Protein AF-A0A655AKH2-F1 (afdb_monomer)

Secondary structure (DSSP, 8-state):
-HHHHTT----TT-------GGGS-HHHHHHH-HHHHHHHHHHHHHHHTTSSTTT--TT-HHHHHHHHHHHHHHHHHHHHHHHTTTTSSTTTTIIIIIIHHHHHHHHHTT--HHHHHHHHHHHHHHHHHHHT--

Solvent-accessible surface area (backbone atoms only — not comparable to full-atom values): 7774 Å² total; per-residue (Å²): 112,69,52,73,78,64,67,62,63,65,65,88,86,62,80,72,79,89,78,68,67,69,80,41,46,63,73,54,33,54,74,77,33,61,77,60,26,57,45,36,52,51,44,48,51,37,45,77,69,58,34,27,70,80,70,50,64,98,82,40,42,56,52,43,38,48,53,22,48,52,55,49,50,51,53,52,52,48,52,55,41,51,77,68,48,76,58,64,60,92,67,67,42,46,61,79,43,55,49,47,52,50,42,54,50,44,37,74,33,48,28,52,69,66,60,45,50,50,54,52,54,52,50,54,51,52,51,54,56,56,68,72,75,112

Structure (mmCIF, N/CA/C/O backbone):
data_AF-A0A655AKH2-F1
#
_entry.id   AF-A0A655AKH2-F1
#
loop_
_atom_site.group_PDB
_atom_site.id
_atom_site.type_symbol
_atom_site.label_atom_id
_atom_site.label_alt_id
_atom_site.label_comp_id
_atom_site.label_asym_id
_atom_site.label_entity_id
_atom_site.label_seq_id
_atom_site.pdbx_PDB_ins_code
_atom_site.Cartn_x
_atom_site.Cartn_y
_atom_site.Cartn_z
_atom_site.occupancy
_atom_site.B_iso_or_equiv
_atom_site.auth_seq_id
_atom_site.auth_comp_id
_atom_site.auth_asym_id
_atom_site.auth_atom_id
_atom_site.pdbx_PDB_model_num
ATOM 1 N N . MET A 1 1 ? 2.832 12.181 -21.650 1.00 48.94 1 MET A N 1
ATOM 2 C CA . MET A 1 1 ? 4.128 11.706 -21.114 1.00 48.94 1 MET A CA 1
ATOM 3 C C . MET A 1 1 ? 3.968 10.480 -20.208 1.00 48.94 1 MET A C 1
ATOM 5 O O . MET A 1 1 ? 4.531 9.449 -20.543 1.00 48.94 1 MET A O 1
ATOM 9 N N . TYR A 1 2 ? 3.130 10.526 -19.159 1.00 52.31 2 TYR A N 1
ATOM 10 C CA . TYR A 1 2 ? 2.925 9.415 -18.201 1.00 52.31 2 TYR A CA 1
ATOM 11 C C . TYR A 1 2 ? 2.559 8.063 -18.860 1.00 52.31 2 TYR A C 1
ATOM 13 O O . TYR A 1 2 ? 3.175 7.045 -18.569 1.00 52.31 2 TYR A O 1
ATOM 21 N N . ARG A 1 3 ? 1.633 8.034 -19.836 1.00 52.69 3 ARG A N 1
ATOM 22 C CA . ARG A 1 3 ? 1.234 6.766 -20.491 1.00 52.69 3 ARG A CA 1
ATOM 23 C C . ARG A 1 3 ? 2.356 6.043 -21.248 1.00 52.69 3 ARG A C 1
ATOM 25 O O . ARG A 1 3 ? 2.322 4.820 -21.333 1.00 52.69 3 ARG A O 1
ATOM 32 N N . LEU A 1 4 ? 3.330 6.789 -21.775 1.00 50.78 4 LEU A N 1
ATOM 33 C CA . LEU A 1 4 ? 4.475 6.241 -22.511 1.00 50.78 4 LEU A CA 1
ATOM 34 C C . LEU A 1 4 ? 5.574 5.738 -21.568 1.00 50.78 4 LEU A C 1
ATOM 36 O O . LEU A 1 4 ? 6.165 4.704 -21.843 1.00 50.78 4 LEU A O 1
ATOM 40 N N . MET A 1 5 ? 5.804 6.417 -20.439 1.00 53.16 5 MET A N 1
ATOM 41 C CA . MET A 1 5 ? 6.780 5.980 -19.427 1.00 53.16 5 MET A CA 1
ATOM 42 C C . MET A 1 5 ? 6.370 4.680 -18.725 1.00 53.16 5 MET A C 1
ATOM 44 O O . MET A 1 5 ? 7.227 3.927 -18.283 1.00 53.16 5 MET A O 1
ATOM 48 N N . PHE A 1 6 ? 5.066 4.405 -18.642 1.00 59.03 6 PHE A N 1
ATOM 49 C CA . PHE A 1 6 ? 4.524 3.322 -17.819 1.00 59.03 6 PHE A CA 1
ATOM 50 C C . PHE A 1 6 ? 3.807 2.226 -18.618 1.00 59.03 6 PHE A C 1
ATOM 52 O O . PHE A 1 6 ? 2.985 1.500 -18.066 1.00 59.03 6 PHE A O 1
ATOM 59 N N . GLY A 1 7 ? 4.077 2.121 -19.926 1.00 49.09 7 GLY A N 1
ATOM 60 C CA . GLY A 1 7 ? 3.605 1.007 -20.761 1.00 49.09 7 GLY A CA 1
ATOM 61 C C . GLY A 1 7 ? 2.081 0.867 -20.867 1.00 49.09 7 GLY A C 1
ATOM 62 O O . GLY A 1 7 ? 1.580 -0.168 -21.292 1.00 49.09 7 GLY A O 1
ATOM 63 N N . SER A 1 8 ? 1.315 1.903 -20.516 1.00 58.19 8 SER A N 1
ATOM 64 C CA . SER A 1 8 ? -0.154 1.882 -20.549 1.00 58.19 8 SER A CA 1
ATOM 65 C C . SER A 1 8 ? -0.691 2.223 -21.939 1.00 58.19 8 SER A C 1
ATOM 67 O O . SER A 1 8 ? -1.706 2.909 -22.094 1.00 58.19 8 SER A O 1
ATOM 69 N N . THR A 1 9 ? -0.016 1.757 -22.986 1.00 49.69 9 THR A N 1
ATOM 70 C CA . THR A 1 9 ? -0.603 1.690 -24.319 1.00 49.69 9 THR A CA 1
ATOM 71 C C . THR A 1 9 ? -1.623 0.564 -24.304 1.00 49.69 9 THR A C 1
ATOM 73 O O . THR A 1 9 ? -1.260 -0.608 -24.281 1.00 49.69 9 THR A O 1
ATOM 76 N N . SER A 1 10 ? -2.911 0.922 -24.311 1.00 48.28 10 SER A N 1
ATOM 77 C CA . SER A 1 10 ? -3.922 0.008 -24.837 1.00 48.28 10 SER A CA 1
ATOM 78 C C . SER A 1 10 ? -3.446 -0.364 -26.240 1.00 48.28 10 SER A C 1
ATOM 80 O O . SER A 1 10 ? -3.250 0.519 -27.080 1.00 48.28 10 SER A O 1
ATOM 82 N N . ALA A 1 11 ? -3.130 -1.641 -26.457 1.00 46.25 11 ALA A N 1
ATOM 83 C CA . ALA A 1 11 ? -2.894 -2.139 -27.798 1.00 46.25 11 ALA A CA 1
ATOM 84 C C . ALA A 1 11 ? -4.169 -1.842 -28.593 1.00 46.25 11 ALA A C 1
ATOM 86 O O . ALA A 1 11 ? -5.247 -2.280 -28.198 1.00 46.25 11 ALA A O 1
ATOM 87 N N . HIS A 1 12 ? -4.033 -1.002 -29.622 1.00 46.12 12 HIS A N 1
ATOM 88 C CA . HIS A 1 12 ? -5.021 -0.684 -30.655 1.00 46.12 12 HIS A CA 1
ATOM 89 C C . HIS A 1 12 ? -6.428 -1.288 -30.423 1.00 46.12 12 HIS A C 1
ATOM 91 O O . HIS A 1 12 ? -6.704 -2.418 -30.813 1.00 46.12 12 HIS A O 1
ATOM 97 N N . GLY A 1 13 ? -7.331 -0.523 -29.798 1.00 51.47 13 GLY A N 1
ATOM 98 C CA . GLY A 1 13 ? -8.774 -0.793 -29.848 1.00 51.47 13 GLY A CA 1
ATOM 99 C C . GLY A 1 13 ? -9.390 -1.648 -28.734 1.00 51.47 13 GLY A C 1
ATOM 100 O O . GLY A 1 13 ? -10.613 -1.772 -28.717 1.00 51.47 13 GLY A O 1
ATOM 101 N N . ILE A 1 14 ? -8.629 -2.180 -27.768 1.00 50.44 14 ILE A N 1
ATOM 102 C CA . ILE A 1 14 ? -9.245 -2.832 -26.598 1.00 50.44 14 ILE A CA 1
ATOM 103 C C . ILE A 1 14 ? -9.596 -1.773 -25.545 1.00 50.44 14 ILE A C 1
ATOM 105 O O . ILE A 1 14 ? -8.765 -1.359 -24.729 1.00 50.44 14 ILE A O 1
ATOM 109 N N . ASN A 1 15 ? -10.854 -1.330 -25.566 1.00 48.44 15 ASN A N 1
ATOM 110 C CA . ASN A 1 15 ? -11.453 -0.536 -24.497 1.00 48.44 15 ASN A CA 1
ATOM 111 C C . ASN A 1 15 ? -11.847 -1.475 -23.348 1.00 48.44 15 ASN A C 1
ATOM 113 O O . ASN A 1 15 ? -12.991 -1.914 -23.252 1.00 48.44 15 ASN A O 1
ATOM 117 N N . VAL A 1 16 ? -10.878 -1.856 -22.511 1.00 53.97 16 VAL A N 1
ATOM 118 C CA . VAL A 1 16 ? -11.194 -2.543 -21.253 1.00 53.97 16 VAL A CA 1
ATOM 119 C C . VAL A 1 16 ? -11.973 -1.545 -20.392 1.00 53.97 16 VAL A C 1
ATOM 121 O O . VAL A 1 16 ? -11.447 -0.455 -20.157 1.00 53.97 16 VAL A O 1
ATOM 124 N N . PRO A 1 17 ? -13.197 -1.869 -19.929 1.00 55.66 17 PRO A N 1
ATOM 125 C CA . PRO A 1 17 ? -13.953 -0.973 -19.066 1.00 55.66 17 PRO A CA 1
ATOM 126 C C . PRO A 1 17 ? -13.089 -0.547 -17.881 1.00 55.66 17 PRO A C 1
ATOM 128 O O . PRO A 1 17 ? -12.509 -1.401 -17.204 1.00 55.66 17 PRO A O 1
ATOM 131 N N . ALA A 1 18 ? -12.990 0.761 -17.643 1.00 61.59 18 ALA A N 1
ATOM 132 C CA . ALA A 1 18 ? -12.362 1.269 -16.435 1.00 61.59 18 ALA A CA 1
ATOM 133 C C . ALA A 1 18 ? -13.152 0.723 -15.238 1.00 61.59 18 ALA A C 1
ATOM 135 O O . ALA A 1 18 ? -14.343 0.995 -15.100 1.00 61.59 18 ALA A O 1
ATOM 136 N N . ARG A 1 19 ? -12.508 -0.113 -14.421 1.00 70.06 19 ARG A N 1
ATOM 137 C CA . ARG A 1 19 ? -13.106 -0.663 -13.203 1.00 70.06 19 ARG A CA 1
ATOM 138 C C . ARG A 1 19 ? -12.658 0.191 -12.031 1.00 70.06 19 ARG A C 1
ATOM 140 O O . ARG A 1 19 ? -11.462 0.256 -11.754 1.00 70.06 19 ARG A O 1
ATOM 147 N N . ASP A 1 20 ? -13.611 0.838 -11.373 1.00 84.38 20 ASP A N 1
ATOM 148 C CA . ASP A 1 20 ? -13.350 1.601 -10.160 1.00 84.38 20 ASP A CA 1
ATOM 149 C C . ASP A 1 20 ? -13.487 0.691 -8.937 1.00 84.38 20 ASP A C 1
ATOM 151 O O . ASP A 1 20 ? -14.584 0.455 -8.427 1.00 84.38 20 ASP A O 1
ATOM 155 N N . VAL A 1 21 ? -12.353 0.160 -8.477 1.00 85.75 21 VAL A N 1
ATOM 156 C CA . VAL A 1 21 ? -12.305 -0.725 -7.306 1.00 85.75 21 VAL A CA 1
ATOM 157 C C . VAL A 1 21 ? -12.761 -0.036 -6.021 1.00 85.75 21 VAL A C 1
ATOM 159 O O . VAL A 1 21 ? -13.142 -0.742 -5.100 1.00 85.75 21 VAL A O 1
ATOM 162 N N . LEU A 1 22 ? -12.770 1.303 -5.954 1.00 89.06 22 LEU A N 1
ATOM 163 C CA . LEU A 1 22 ? -13.192 2.052 -4.763 1.00 89.06 22 LEU A CA 1
ATOM 164 C C . LEU A 1 22 ? -14.705 1.990 -4.529 1.00 89.06 22 LEU A C 1
ATOM 166 O O . LEU A 1 22 ? -15.170 2.293 -3.436 1.00 89.06 22 LEU A O 1
ATOM 170 N N . THR A 1 23 ? -15.466 1.595 -5.548 1.00 88.38 23 THR A N 1
ATOM 171 C CA . THR A 1 23 ? -16.923 1.420 -5.456 1.00 88.38 23 THR A CA 1
ATOM 172 C C . THR A 1 23 ? -17.333 0.023 -4.997 1.00 88.38 23 THR A C 1
ATOM 174 O O . THR A 1 23 ? -18.512 -0.212 -4.738 1.00 88.38 23 THR A O 1
ATOM 177 N N . LEU A 1 24 ? -16.376 -0.906 -4.916 1.00 90.06 24 LEU A N 1
ATOM 178 C CA . LEU A 1 24 ? -16.627 -2.309 -4.621 1.00 90.06 24 LEU A CA 1
ATOM 179 C C . LEU A 1 24 ? -16.506 -2.595 -3.127 1.00 90.06 24 LEU A C 1
ATOM 181 O O . LEU A 1 24 ? -15.650 -2.047 -2.435 1.00 90.06 24 LEU A O 1
ATOM 185 N N . LYS A 1 25 ? -17.318 -3.537 -2.657 1.00 91.19 25 LYS A N 1
ATOM 186 C CA . LYS A 1 25 ? -17.204 -4.124 -1.322 1.00 91.19 25 LYS A CA 1
ATOM 187 C C . LYS A 1 25 ? -16.060 -5.125 -1.247 1.00 91.19 25 LYS A C 1
ATOM 189 O O . LYS A 1 25 ? -15.638 -5.693 -2.260 1.00 91.19 25 LYS A O 1
ATOM 194 N N . VAL A 1 26 ? -15.608 -5.425 -0.029 1.00 89.56 26 VAL A N 1
ATO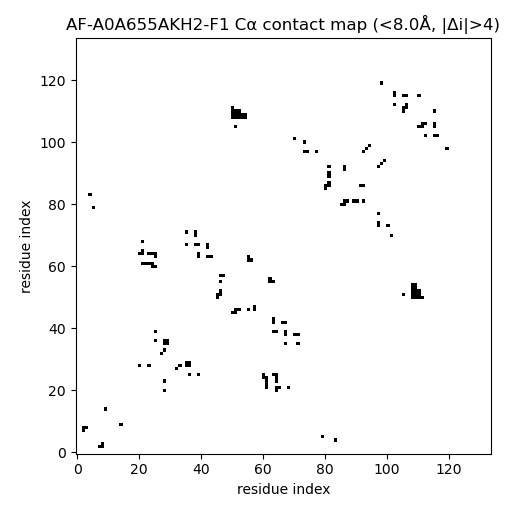M 195 C CA . VAL A 1 26 ? -14.521 -6.391 0.205 1.00 89.56 26 VAL A CA 1
ATOM 196 C C . VAL A 1 26 ? -14.862 -7.752 -0.414 1.00 89.56 26 VAL A C 1
ATOM 198 O O . VAL A 1 26 ? -14.046 -8.315 -1.144 1.00 89.56 26 VAL A O 1
ATOM 201 N N . ALA A 1 27 ? -16.093 -8.236 -0.223 1.00 91.06 27 ALA A N 1
ATOM 202 C CA . ALA A 1 27 ? -16.553 -9.510 -0.784 1.00 91.06 27 ALA A CA 1
ATOM 203 C C . ALA A 1 27 ? -16.556 -9.534 -2.328 1.00 91.06 27 ALA A C 1
ATOM 205 O O . ALA A 1 27 ? -16.251 -10.556 -2.944 1.00 91.06 27 ALA A O 1
ATOM 206 N N . GLU A 1 28 ? -16.871 -8.409 -2.976 1.00 91.44 28 GLU A N 1
ATOM 207 C CA . GLU A 1 28 ? -16.860 -8.305 -4.441 1.00 91.44 28 GLU A CA 1
ATOM 208 C C . GLU A 1 28 ? -15.429 -8.327 -4.984 1.00 91.44 28 GLU A C 1
ATOM 210 O O . GLU A 1 28 ? -15.147 -9.003 -5.978 1.00 91.44 28 GLU A O 1
ATOM 215 N N . ILE A 1 29 ? -14.504 -7.648 -4.300 1.00 91.44 29 ILE A N 1
ATOM 216 C CA . ILE A 1 29 ? -13.076 -7.649 -4.633 1.00 91.44 29 ILE A CA 1
ATOM 217 C C . ILE A 1 29 ? -12.478 -9.051 -4.501 1.00 91.44 29 ILE A C 1
ATOM 219 O O . ILE A 1 29 ? -11.718 -9.466 -5.377 1.00 91.44 29 ILE A O 1
ATOM 223 N N . GLU A 1 30 ? -12.835 -9.802 -3.458 1.00 90.44 30 GLU A N 1
ATOM 224 C CA . GLU A 1 30 ? -12.352 -11.174 -3.267 1.00 90.44 30 GLU A CA 1
ATOM 225 C C . GLU A 1 30 ? -12.709 -12.101 -4.431 1.00 90.44 30 GLU A C 1
ATOM 227 O O . GLU A 1 30 ? -11.895 -12.946 -4.807 1.00 90.44 30 GLU A O 1
ATOM 232 N N . HIS A 1 31 ? -13.884 -11.910 -5.032 1.00 88.50 31 HIS A N 1
ATOM 233 C CA . HIS A 1 31 ? -14.344 -12.710 -6.162 1.00 88.50 31 HIS A CA 1
ATOM 234 C C . HIS A 1 31 ? -13.808 -12.208 -7.513 1.00 88.50 31 HIS A C 1
ATOM 236 O O . HIS A 1 31 ? -13.432 -12.999 -8.375 1.00 88.50 31 HIS A O 1
ATOM 242 N N . GLN A 1 32 ? -13.791 -10.890 -7.729 1.00 87.38 32 GLN A N 1
ATOM 243 C CA . GLN A 1 32 ? -13.565 -10.302 -9.055 1.00 87.38 32 GLN A CA 1
ATOM 244 C C . GLN A 1 32 ? -12.117 -9.847 -9.297 1.00 87.38 32 GLN A C 1
ATOM 246 O O . GLN A 1 32 ? -11.713 -9.674 -10.451 1.00 87.38 32 GLN A O 1
ATOM 251 N N . HIS A 1 33 ? -11.334 -9.644 -8.233 1.00 86.81 33 HIS A N 1
ATOM 252 C CA . HIS A 1 33 ? -10.004 -9.032 -8.280 1.00 86.81 33 HIS A CA 1
ATOM 253 C C . HIS A 1 33 ? -9.001 -9.781 -7.381 1.00 86.81 33 HIS A C 1
ATOM 255 O O . HIS A 1 33 ? -8.493 -9.212 -6.411 1.00 86.81 33 HIS A O 1
ATOM 261 N N . PRO A 1 34 ? -8.648 -11.041 -7.703 1.00 85.94 34 PRO A N 1
ATOM 262 C CA . PRO A 1 34 ? -7.887 -11.917 -6.8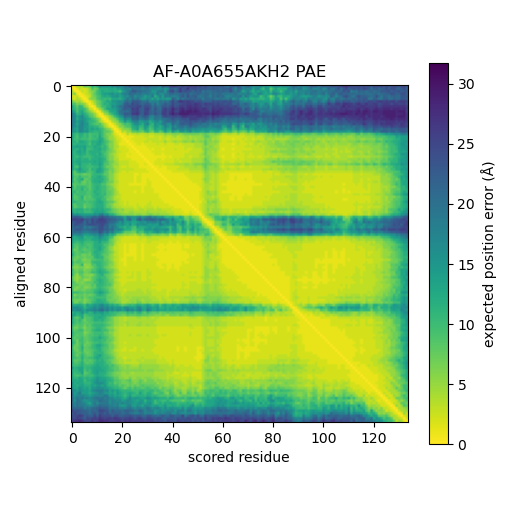06 1.00 85.94 34 PRO A CA 1
ATOM 263 C C . PRO A 1 34 ? -6.525 -11.343 -6.391 1.00 85.94 34 PRO A C 1
ATOM 265 O O . PRO A 1 34 ? -6.132 -11.483 -5.235 1.00 85.94 34 PRO A O 1
ATOM 268 N N . SER A 1 35 ? -5.826 -10.639 -7.290 1.00 88.62 35 SER A N 1
ATOM 269 C CA . SER A 1 35 ? -4.551 -9.983 -6.969 1.00 88.62 35 SER A CA 1
ATOM 270 C C . SER A 1 35 ? -4.719 -8.842 -5.959 1.00 88.62 35 SER A C 1
ATOM 272 O O . SER A 1 35 ? -3.984 -8.787 -4.976 1.00 88.62 35 SER A O 1
ATOM 274 N N . PHE A 1 36 ? -5.710 -7.965 -6.157 1.00 91.38 36 PHE A N 1
ATOM 275 C CA . PHE A 1 36 ? -5.983 -6.852 -5.239 1.00 91.38 36 PHE A CA 1
ATOM 276 C C . PHE A 1 36 ? -6.545 -7.345 -3.899 1.00 91.38 36 PHE A C 1
ATOM 278 O O . PHE A 1 36 ? -6.201 -6.813 -2.843 1.00 91.38 36 PHE A O 1
ATOM 285 N N . ALA A 1 37 ? -7.315 -8.436 -3.920 1.00 93.69 37 ALA A N 1
ATOM 286 C CA . ALA A 1 37 ? -7.867 -9.068 -2.729 1.00 93.69 37 ALA A CA 1
ATOM 287 C C . ALA A 1 37 ? -6.794 -9.473 -1.705 1.00 93.69 37 ALA A C 1
ATOM 289 O O . ALA A 1 37 ? -7.059 -9.455 -0.506 1.00 93.69 37 ALA A O 1
ATOM 290 N N . HIS A 1 38 ? -5.564 -9.793 -2.128 1.00 94.00 38 HIS A N 1
ATOM 291 C CA . HIS A 1 38 ? -4.471 -10.047 -1.182 1.00 94.00 38 HIS A CA 1
ATOM 292 C C . HIS A 1 38 ? -4.143 -8.824 -0.320 1.00 94.00 38 HIS A C 1
ATOM 294 O O . HIS A 1 38 ? -3.938 -8.971 0.886 1.00 94.00 38 HIS A O 1
ATOM 300 N N . VAL A 1 39 ? -4.133 -7.632 -0.916 1.00 94.50 39 VAL A N 1
ATOM 301 C CA . VAL A 1 39 ? -3.848 -6.382 -0.203 1.00 94.50 39 VAL A CA 1
ATOM 302 C C . VAL A 1 39 ? -5.029 -5.994 0.681 1.00 94.50 39 VAL A C 1
ATOM 304 O O . VAL A 1 39 ? -4.830 -5.682 1.853 1.00 94.50 39 VAL A O 1
ATOM 307 N N . VAL A 1 40 ? -6.260 -6.121 0.174 1.00 94.94 40 VAL A N 1
ATOM 308 C CA . VAL A 1 40 ? -7.483 -5.887 0.962 1.00 94.94 40 VAL A CA 1
ATOM 309 C C . VAL A 1 40 ? -7.532 -6.784 2.200 1.00 94.94 40 VAL A C 1
ATOM 311 O O . VAL A 1 40 ? -7.723 -6.291 3.310 1.00 94.94 40 VAL A O 1
ATOM 314 N N . ARG A 1 41 ? -7.258 -8.088 2.055 1.00 94.19 41 ARG A N 1
ATOM 315 C CA . ARG A 1 41 ? -7.199 -9.019 3.195 1.00 94.19 41 ARG A CA 1
ATOM 316 C C . ARG A 1 41 ? -6.118 -8.648 4.208 1.00 94.19 41 ARG A C 1
ATOM 318 O O . ARG A 1 41 ? -6.329 -8.811 5.409 1.00 94.19 41 ARG A O 1
ATOM 325 N N . ALA A 1 42 ? -4.961 -8.165 3.756 1.00 93.25 42 ALA A N 1
ATOM 326 C CA . ALA A 1 42 ? -3.896 -7.724 4.654 1.00 93.25 42 ALA A CA 1
ATOM 327 C C . ALA A 1 42 ? -4.313 -6.485 5.464 1.00 93.25 42 ALA A C 1
ATOM 329 O O . ALA A 1 42 ? -4.119 -6.463 6.680 1.00 93.25 42 ALA A O 1
ATOM 330 N N . VAL A 1 43 ? -4.944 -5.502 4.814 1.00 93.62 43 VAL A N 1
ATOM 331 C CA . VAL A 1 43 ? -5.479 -4.302 5.474 1.00 93.62 43 VAL A CA 1
ATOM 332 C C . VAL A 1 43 ? -6.557 -4.670 6.486 1.00 93.62 43 VAL A C 1
ATOM 334 O O . VAL A 1 43 ? -6.469 -4.264 7.644 1.00 93.62 43 VAL A O 1
ATOM 337 N N . HIS A 1 44 ? -7.518 -5.505 6.088 1.00 91.62 44 HIS A N 1
ATOM 338 C CA . HIS A 1 44 ? -8.586 -5.961 6.972 1.00 91.62 44 HIS A CA 1
ATOM 339 C C . HIS A 1 44 ? -8.025 -6.695 8.203 1.00 91.62 44 HIS A C 1
ATOM 341 O O . HIS A 1 44 ? -8.407 -6.404 9.333 1.00 91.62 44 HIS A O 1
ATOM 347 N N . ARG A 1 45 ? -7.020 -7.566 8.032 1.00 91.88 45 ARG A N 1
ATOM 348 C CA . ARG A 1 45 ? -6.322 -8.205 9.162 1.00 91.88 45 ARG A CA 1
ATOM 349 C C . ARG A 1 45 ? -5.648 -7.208 10.106 1.00 91.88 45 ARG A C 1
ATOM 351 O O . ARG A 1 45 ? -5.662 -7.423 11.315 1.00 91.88 45 ARG A O 1
ATOM 358 N N . CYS A 1 46 ? -5.018 -6.159 9.582 1.00 91.62 46 CYS A N 1
ATOM 359 C CA . CYS A 1 46 ? -4.395 -5.128 10.413 1.00 91.62 46 CYS A CA 1
ATOM 360 C C . CYS A 1 46 ? -5.438 -4.334 11.209 1.00 91.62 46 CYS A C 1
ATOM 362 O O . CYS A 1 46 ? -5.198 -4.029 12.379 1.00 91.62 46 CYS A O 1
ATOM 364 N N . LEU A 1 47 ? -6.602 -4.066 10.611 1.00 90.00 47 LEU A N 1
ATOM 365 C CA . LEU A 1 47 ? -7.736 -3.443 11.288 1.00 90.00 47 LEU A CA 1
ATOM 366 C C . LEU A 1 47 ? -8.261 -4.324 12.430 1.00 90.00 47 LEU A C 1
ATOM 368 O O . LEU A 1 47 ? -8.313 -3.867 13.569 1.00 90.00 47 LEU A O 1
ATOM 372 N N . LEU A 1 48 ? -8.535 -5.606 12.159 1.00 89.19 48 LEU A N 1
ATOM 373 C CA . LEU A 1 48 ? -8.988 -6.576 13.169 1.00 89.19 48 LEU A CA 1
ATOM 374 C C . LEU A 1 48 ? -7.970 -6.776 14.303 1.00 89.19 48 LEU A C 1
ATOM 376 O O . LEU A 1 48 ? -8.345 -7.017 15.446 1.00 89.19 48 LEU A O 1
ATOM 380 N N . ALA A 1 49 ? -6.674 -6.644 14.009 1.00 89.88 49 ALA A N 1
ATOM 381 C CA . ALA A 1 49 ? -5.601 -6.690 15.002 1.00 89.88 49 ALA A CA 1
ATOM 382 C C . ALA A 1 49 ? -5.423 -5.372 15.788 1.00 89.88 49 ALA A C 1
ATOM 384 O O . ALA A 1 49 ? -4.441 -5.229 16.525 1.00 89.88 49 ALA A O 1
ATOM 385 N N . GLY A 1 50 ? -6.312 -4.391 15.590 1.00 89.00 50 GLY A N 1
ATOM 386 C CA . GLY A 1 50 ? -6.277 -3.089 16.254 1.00 89.00 50 GLY A CA 1
ATOM 387 C C . GLY A 1 50 ? -5.065 -2.236 15.880 1.00 89.00 50 GLY A C 1
ATOM 388 O O . GLY A 1 50 ? -4.664 -1.377 16.659 1.00 89.00 50 GLY A O 1
ATOM 389 N N . ARG A 1 51 ? -4.432 -2.487 14.725 1.00 89.44 51 ARG A N 1
ATOM 390 C CA . ARG A 1 51 ? -3.252 -1.722 14.284 1.00 89.44 51 ARG A CA 1
ATOM 391 C C . ARG A 1 51 ? -3.623 -0.407 13.613 1.00 89.44 51 ARG A C 1
ATOM 393 O O . ARG A 1 51 ? -2.817 0.503 13.653 1.00 89.44 51 ARG A O 1
ATOM 400 N N . PHE A 1 52 ? -4.808 -0.298 13.011 1.00 87.62 52 PHE A N 1
ATOM 401 C CA . PHE A 1 52 ? -5.235 0.891 12.251 1.00 87.62 52 PHE A CA 1
ATOM 402 C C . PHE A 1 52 ? -6.310 1.722 12.975 1.00 87.62 52 PHE A C 1
ATOM 404 O O . PHE A 1 52 ? -7.171 2.340 12.351 1.00 87.62 52 PHE A O 1
ATOM 411 N N . ALA A 1 53 ? -6.282 1.688 14.311 1.00 67.44 53 ALA A N 1
ATOM 412 C CA . ALA A 1 53 ? -7.388 2.048 15.202 1.00 67.44 53 ALA A CA 1
ATOM 413 C C . ALA A 1 53 ? -7.897 3.504 15.111 1.00 67.44 53 ALA A C 1
ATOM 415 O O . ALA A 1 53 ? -8.955 3.800 15.659 1.00 67.44 53 ALA A O 1
ATOM 416 N N . THR A 1 54 ? -7.181 4.413 14.443 1.00 57.34 54 THR A N 1
ATOM 417 C CA . THR A 1 54 ? -7.564 5.831 14.306 1.00 57.34 54 THR A CA 1
ATOM 418 C C . THR A 1 54 ? -8.087 6.211 12.922 1.00 57.34 54 THR A C 1
ATOM 420 O O . THR A 1 54 ? -8.706 7.264 12.794 1.00 57.34 54 THR A O 1
ATOM 423 N N . ALA A 1 55 ? -7.860 5.391 11.891 1.00 58.97 55 ALA A N 1
ATOM 424 C CA . ALA A 1 55 ? -8.134 5.770 10.503 1.00 58.97 55 ALA A CA 1
ATOM 425 C C . ALA A 1 55 ? -9.424 5.165 9.923 1.00 58.97 55 ALA A C 1
ATOM 427 O O . ALA A 1 55 ? -9.945 5.699 8.947 1.00 58.97 55 ALA A O 1
ATOM 428 N N . LEU A 1 56 ? -9.936 4.065 10.492 1.00 62.97 56 LEU A N 1
ATOM 429 C CA . LEU A 1 56 ? -10.991 3.246 9.884 1.00 62.97 56 LEU A CA 1
ATOM 430 C C . LEU A 1 56 ? -12.029 2.811 10.931 1.00 62.97 56 LEU A C 1
ATOM 432 O O . LEU A 1 56 ? -11.669 2.268 11.976 1.00 62.97 56 LEU A O 1
ATOM 436 N N . GLY A 1 57 ? -13.320 2.999 10.644 1.00 61.97 57 GLY A N 1
ATOM 437 C CA . GLY A 1 57 ? -14.378 2.277 11.356 1.00 61.97 57 GLY A CA 1
ATOM 438 C C . GLY A 1 57 ? -14.284 0.784 11.024 1.00 61.97 57 GLY A C 1
ATOM 439 O O . GLY A 1 57 ? -14.054 0.439 9.869 1.00 61.97 57 GLY A O 1
ATOM 440 N N . ALA A 1 58 ? -14.435 -0.094 12.021 1.00 60.09 58 ALA A N 1
ATOM 441 C CA . ALA A 1 58 ? -14.144 -1.531 11.899 1.00 60.09 58 ALA A CA 1
ATOM 442 C C . ALA A 1 58 ? -14.911 -2.269 10.775 1.00 60.09 58 ALA A C 1
ATOM 444 O O . ALA A 1 58 ? -14.433 -3.305 10.326 1.00 60.09 58 ALA A O 1
ATOM 445 N N . ASP A 1 59 ? -16.026 -1.708 10.293 1.00 65.50 59 ASP A N 1
ATOM 446 C CA . ASP A 1 59 ? -16.898 -2.278 9.251 1.00 65.50 59 ASP A CA 1
ATOM 447 C C . ASP A 1 59 ? -17.075 -1.360 8.022 1.00 65.50 59 ASP A C 1
ATOM 449 O O . ASP A 1 59 ? -18.025 -1.513 7.252 1.00 65.50 59 ASP A O 1
ATOM 453 N N . ASP A 1 60 ? -16.199 -0.370 7.820 1.00 83.06 60 ASP A N 1
ATOM 454 C CA . ASP A 1 60 ? -16.276 0.472 6.622 1.00 83.06 60 ASP A CA 1
ATOM 455 C C . ASP A 1 60 ? -15.463 -0.134 5.470 1.00 83.06 60 ASP A C 1
ATOM 457 O O . ASP A 1 60 ? -14.278 0.163 5.290 1.00 83.06 60 ASP A O 1
ATOM 461 N N . ASP A 1 61 ? -16.125 -0.976 4.671 1.00 88.19 61 ASP A N 1
ATOM 462 C CA . ASP A 1 61 ? -15.590 -1.537 3.424 1.00 88.19 61 ASP A CA 1
ATOM 463 C C . ASP A 1 61 ? -14.951 -0.456 2.541 1.00 88.19 61 ASP A C 1
ATOM 465 O O . ASP A 1 61 ? -13.877 -0.675 1.981 1.00 88.19 61 ASP A O 1
ATOM 469 N N . THR A 1 62 ? -15.551 0.736 2.466 1.00 88.88 62 THR A N 1
ATOM 470 C CA . THR A 1 62 ? -15.027 1.858 1.672 1.00 88.88 62 THR A CA 1
ATOM 471 C C . THR A 1 62 ? -13.640 2.251 2.153 1.00 88.88 62 THR A C 1
ATOM 473 O O . THR A 1 62 ? -12.712 2.433 1.364 1.00 88.88 62 THR A O 1
ATOM 476 N N . ALA A 1 63 ? -13.485 2.364 3.468 1.00 88.75 63 ALA A N 1
ATOM 477 C CA . ALA A 1 63 ? -12.254 2.808 4.084 1.00 88.75 63 ALA A CA 1
ATOM 478 C C . ALA A 1 63 ? -11.174 1.709 4.010 1.00 88.75 63 ALA A C 1
ATOM 480 O O . ALA A 1 63 ? -10.025 1.997 3.671 1.00 88.75 63 ALA A O 1
ATOM 481 N N . ILE A 1 64 ? -11.547 0.437 4.204 1.00 91.62 64 ILE A N 1
ATOM 482 C CA . ILE A 1 64 ? -10.658 -0.720 3.993 1.00 91.62 64 ILE A CA 1
ATOM 483 C C . ILE A 1 64 ? -10.130 -0.738 2.553 1.00 91.62 64 ILE A C 1
ATOM 485 O O . ILE A 1 64 ? -8.924 -0.880 2.325 1.00 91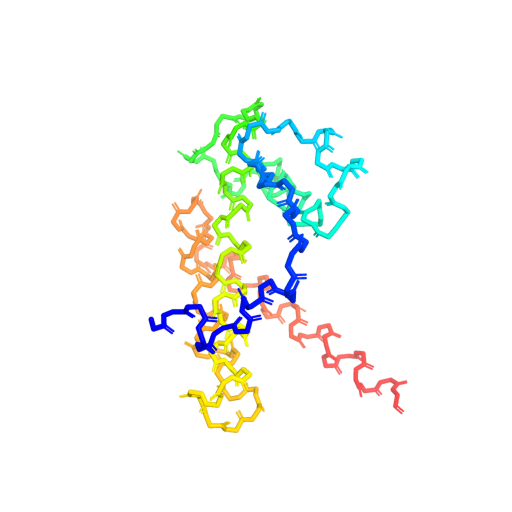.62 64 ILE A O 1
ATOM 489 N N . VAL A 1 65 ? -11.019 -0.579 1.573 1.00 93.56 65 VAL A N 1
ATOM 490 C CA . VAL A 1 65 ? -10.676 -0.612 0.149 1.00 93.56 65 VAL A CA 1
ATOM 491 C C . VAL A 1 65 ? -9.825 0.593 -0.245 1.00 93.56 65 VAL A C 1
ATOM 493 O O . VAL A 1 65 ? -8.823 0.423 -0.942 1.00 93.56 65 VAL A O 1
ATOM 496 N N . ALA A 1 66 ? -10.142 1.789 0.254 1.00 92.56 66 ALA A N 1
ATOM 497 C CA . ALA A 1 66 ? -9.333 2.984 0.036 1.00 92.56 66 ALA A CA 1
ATOM 498 C C . ALA A 1 66 ? -7.919 2.837 0.625 1.00 92.56 66 ALA A C 1
ATOM 500 O O . ALA A 1 66 ? -6.935 3.185 -0.029 1.00 92.56 66 ALA A O 1
ATOM 501 N N . THR A 1 67 ? -7.778 2.271 1.827 1.00 93.94 67 THR A N 1
ATOM 502 C CA . THR A 1 67 ? -6.463 1.979 2.417 1.00 93.94 67 THR A CA 1
ATOM 503 C C . THR A 1 67 ? -5.704 0.927 1.611 1.00 93.94 67 THR A C 1
ATOM 505 O O . THR A 1 67 ? -4.514 1.097 1.346 1.00 93.94 67 THR A O 1
ATOM 508 N N . ALA A 1 68 ? -6.369 -0.134 1.149 1.00 94.44 68 ALA A N 1
ATOM 509 C CA . ALA A 1 68 ? -5.742 -1.123 0.275 1.00 94.44 68 ALA A CA 1
ATOM 510 C C . ALA A 1 68 ? -5.277 -0.507 -1.053 1.00 94.44 68 ALA A C 1
ATOM 512 O O . ALA A 1 68 ? -4.190 -0.834 -1.534 1.00 94.44 68 ALA A O 1
ATOM 513 N N . ALA A 1 69 ? -6.050 0.424 -1.616 1.00 94.69 69 ALA A N 1
ATOM 514 C CA . ALA A 1 69 ? -5.675 1.160 -2.816 1.00 94.69 69 ALA A CA 1
ATOM 515 C C . ALA A 1 69 ? -4.417 2.020 -2.600 1.00 94.69 69 ALA A C 1
ATOM 517 O O . ALA A 1 69 ? -3.578 2.074 -3.494 1.00 94.69 69 ALA A O 1
ATOM 518 N N . GLN A 1 70 ? -4.211 2.609 -1.414 1.00 95.69 70 GLN A N 1
ATOM 519 C CA . GLN A 1 70 ? -2.971 3.336 -1.094 1.00 95.69 70 GLN A CA 1
ATOM 520 C C . GLN A 1 70 ? -1.736 2.423 -1.154 1.00 95.69 70 GLN A C 1
ATOM 522 O O . GLN A 1 70 ? -0.749 2.765 -1.809 1.00 95.69 70 GLN A O 1
ATOM 527 N N . PHE A 1 71 ? -1.800 1.237 -0.535 1.00 95.88 71 PHE A N 1
ATOM 528 C CA . PHE A 1 71 ? -0.720 0.243 -0.619 1.00 95.88 71 PHE A CA 1
ATOM 529 C C . PHE A 1 71 ? -0.511 -0.250 -2.054 1.00 95.88 71 PHE A C 1
ATOM 531 O O . PHE A 1 71 ? 0.624 -0.373 -2.511 1.00 95.88 71 PHE A O 1
ATOM 538 N N . TRP A 1 72 ? -1.596 -0.492 -2.790 1.00 95.19 72 TRP A N 1
ATOM 539 C CA .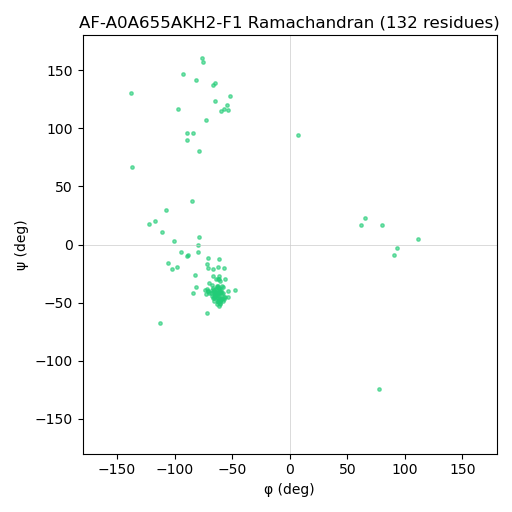 TRP A 1 72 ? -1.533 -0.903 -4.191 1.00 95.19 72 TRP A CA 1
ATOM 540 C C . TRP A 1 72 ? -0.831 0.147 -5.056 1.00 95.19 72 TRP A C 1
ATOM 542 O O . TRP A 1 72 ? 0.101 -0.179 -5.790 1.00 95.19 72 TRP A O 1
ATOM 552 N N . SER A 1 73 ? -1.213 1.419 -4.924 1.00 95.25 73 SER A N 1
ATOM 553 C CA . SER A 1 73 ? -0.571 2.539 -5.613 1.00 95.25 73 SER A CA 1
ATOM 554 C C . SER A 1 73 ? 0.903 2.678 -5.244 1.00 95.25 73 SER A C 1
ATOM 556 O O . SER A 1 73 ? 1.723 2.891 -6.133 1.00 95.25 73 SER A O 1
ATOM 558 N N . GLN A 1 74 ? 1.259 2.522 -3.967 1.00 96.19 74 GLN A N 1
ATOM 559 C CA . GLN A 1 74 ? 2.647 2.556 -3.506 1.00 96.19 74 GLN A CA 1
ATOM 560 C C . GLN A 1 74 ? 3.489 1.448 -4.154 1.00 96.19 74 GLN A C 1
ATOM 562 O O . GLN A 1 74 ? 4.534 1.740 -4.734 1.00 96.19 74 GLN A O 1
ATOM 567 N N . ILE A 1 75 ? 3.024 0.194 -4.097 1.00 94.25 75 ILE A N 1
ATOM 568 C CA . ILE A 1 75 ? 3.734 -0.964 -4.658 1.00 94.25 75 ILE A CA 1
ATOM 569 C C . ILE A 1 75 ? 3.884 -0.809 -6.170 1.00 94.25 75 ILE A C 1
ATOM 571 O O . ILE A 1 75 ? 4.988 -0.933 -6.695 1.00 94.25 75 ILE A O 1
ATOM 575 N N . HIS A 1 76 ? 2.795 -0.499 -6.876 1.00 92.25 76 HIS A N 1
ATOM 576 C CA . HIS A 1 76 ? 2.844 -0.336 -8.325 1.00 92.25 76 HIS A CA 1
ATOM 577 C C . HIS A 1 76 ? 3.701 0.860 -8.739 1.00 92.25 76 HIS A C 1
ATOM 579 O O . HIS A 1 76 ? 4.489 0.733 -9.669 1.00 92.25 76 HIS A O 1
ATOM 585 N N . GLY A 1 77 ? 3.607 1.996 -8.044 1.00 92.69 77 GLY A N 1
ATOM 586 C CA . GLY A 1 77 ? 4.446 3.163 -8.312 1.00 92.69 77 GLY A CA 1
ATOM 587 C C . GLY A 1 77 ? 5.933 2.850 -8.147 1.00 92.69 77 GLY A C 1
ATOM 588 O O . GLY A 1 77 ? 6.723 3.150 -9.041 1.00 92.69 77 GLY A O 1
ATOM 589 N N . PHE A 1 78 ? 6.299 2.178 -7.053 1.00 94.75 78 PHE A N 1
ATOM 590 C CA . PHE A 1 78 ? 7.671 1.736 -6.815 1.00 94.75 78 PHE A CA 1
ATOM 591 C C . PHE A 1 78 ? 8.157 0.764 -7.896 1.00 94.75 78 PHE A C 1
ATOM 593 O O . PHE A 1 78 ? 9.186 1.010 -8.519 1.00 94.75 78 PHE A O 1
ATOM 600 N N . VAL A 1 79 ? 7.402 -0.309 -8.166 1.00 91.69 79 VAL A N 1
ATOM 601 C CA . VAL A 1 79 ? 7.783 -1.337 -9.151 1.00 91.69 79 VAL A CA 1
ATOM 602 C C . VAL A 1 79 ? 7.935 -0.735 -10.546 1.00 91.69 79 VAL A C 1
ATOM 604 O O . VAL A 1 79 ? 8.870 -1.079 -11.261 1.00 91.69 79 VAL A O 1
ATOM 607 N N . MET A 1 80 ? 7.056 0.189 -10.935 1.00 90.38 80 MET A N 1
ATOM 608 C CA . MET A 1 80 ? 7.161 0.852 -12.232 1.00 90.38 80 MET A CA 1
ATOM 609 C C . MET A 1 80 ? 8.419 1.726 -12.347 1.00 90.38 80 MET A C 1
ATOM 611 O O . MET A 1 80 ? 9.044 1.735 -13.405 1.00 90.38 80 MET A O 1
ATOM 615 N N . LEU A 1 81 ? 8.810 2.437 -11.284 1.00 91.38 81 LEU A N 1
ATOM 616 C CA . LEU A 1 81 ? 10.038 3.243 -11.265 1.00 91.38 81 LEU A CA 1
ATOM 617 C C . LEU A 1 81 ? 11.302 2.372 -11.237 1.00 91.38 81 LEU A C 1
ATOM 619 O O . LEU A 1 81 ? 12.260 2.661 -11.955 1.00 91.38 81 LEU A O 1
ATOM 623 N N . GLU A 1 82 ? 11.278 1.277 -10.478 1.00 90.38 82 GLU A N 1
ATOM 624 C CA . GLU A 1 82 ? 12.348 0.275 -10.435 1.00 90.38 82 GLU A CA 1
ATOM 625 C C . GLU A 1 82 ? 12.573 -0.354 -11.819 1.00 90.38 82 GLU A C 1
ATOM 627 O O . GLU A 1 82 ? 13.693 -0.359 -12.325 1.00 90.38 82 GLU A O 1
ATOM 632 N N . LEU A 1 83 ? 11.507 -0.820 -12.484 1.00 86.75 83 LEU A N 1
ATOM 633 C CA . LEU A 1 83 ? 11.591 -1.416 -13.824 1.00 86.75 83 LEU A CA 1
ATOM 634 C C . LEU A 1 83 ? 12.054 -0.421 -14.895 1.00 86.75 83 LEU A C 1
ATOM 636 O O . LEU A 1 83 ? 12.686 -0.821 -15.871 1.00 86.75 83 LEU A O 1
ATOM 640 N N . ALA A 1 84 ? 11.757 0.866 -14.715 1.00 87.12 84 ALA A N 1
ATOM 641 C CA . ALA A 1 84 ? 12.233 1.931 -15.590 1.00 87.12 84 ALA A CA 1
ATOM 642 C C . ALA A 1 84 ? 13.691 2.352 -15.302 1.00 87.12 84 ALA A C 1
ATOM 644 O O . ALA A 1 84 ? 14.216 3.223 -15.995 1.00 87.12 84 ALA A O 1
ATOM 645 N N . GLY A 1 85 ? 14.354 1.744 -14.310 1.00 87.88 85 GLY A N 1
ATOM 646 C CA . GLY A 1 85 ? 15.767 1.968 -14.002 1.00 87.88 85 GLY A CA 1
ATOM 647 C C . GLY A 1 85 ? 16.053 3.239 -13.200 1.00 87.88 85 GLY A C 1
ATOM 648 O O . GLY A 1 85 ? 17.201 3.674 -13.151 1.00 87.88 85 GLY A O 1
ATOM 649 N N . PHE A 1 86 ? 15.045 3.845 -12.558 1.00 88.69 86 PHE A N 1
ATOM 650 C CA . PHE A 1 86 ? 15.226 5.097 -11.806 1.00 88.69 86 PHE A CA 1
ATOM 651 C C . PHE A 1 86 ? 16.104 4.948 -10.561 1.00 88.69 86 PHE A C 1
ATOM 653 O O . PHE A 1 86 ? 16.640 5.946 -10.081 1.00 88.69 86 PHE A O 1
ATOM 660 N N . TYR A 1 87 ? 16.252 3.731 -10.038 1.00 91.06 87 TYR A N 1
ATOM 661 C CA . TYR A 1 87 ? 16.978 3.487 -8.795 1.00 91.06 87 TYR A CA 1
ATOM 662 C C . TYR A 1 87 ? 18.307 2.735 -8.958 1.00 91.06 87 TYR A C 1
ATOM 664 O O . TYR A 1 87 ? 18.927 2.360 -7.964 1.00 91.06 87 TYR A O 1
ATOM 672 N N . GLY A 1 88 ? 18.784 2.565 -10.193 1.00 82.19 88 GLY A N 1
ATOM 673 C CA . GLY A 1 88 ? 20.058 1.901 -10.466 1.00 82.19 88 GLY A CA 1
ATOM 674 C C . GLY A 1 88 ? 19.963 0.379 -10.359 1.00 82.19 88 GLY A C 1
ATOM 675 O O . GLY A 1 88 ? 19.179 -0.243 -11.077 1.00 82.19 88 GLY A O 1
ATOM 676 N N . ASP A 1 89 ? 20.800 -0.224 -9.513 1.00 82.00 89 ASP A N 1
ATOM 677 C CA . ASP A 1 89 ? 20.911 -1.680 -9.392 1.00 82.00 89 ASP A CA 1
ATOM 678 C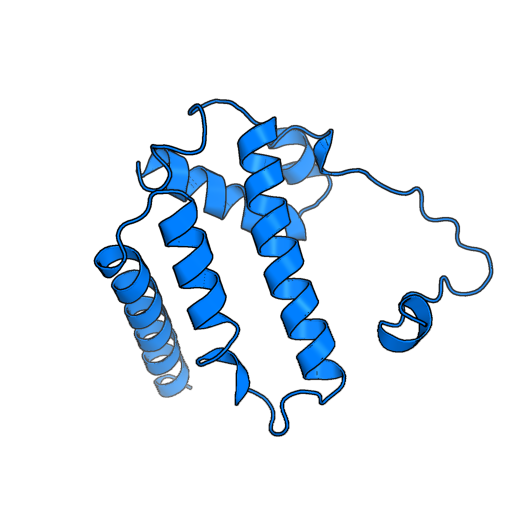 C . ASP A 1 89 ? 19.620 -2.319 -8.867 1.00 82.00 89 ASP A C 1
ATOM 680 O O . ASP A 1 89 ? 19.002 -1.829 -7.918 1.00 82.00 89 ASP A O 1
ATOM 684 N N . ARG A 1 90 ? 19.249 -3.472 -9.446 1.00 77.69 90 ARG A N 1
ATOM 685 C CA . ARG A 1 90 ? 18.030 -4.200 -9.064 1.00 77.69 90 ARG A CA 1
ATOM 686 C C . ARG A 1 90 ? 18.007 -4.483 -7.565 1.00 77.69 90 ARG A C 1
ATOM 688 O O . ARG A 1 90 ? 18.846 -5.221 -7.052 1.00 77.69 90 ARG A O 1
ATOM 695 N N . GLY A 1 91 ? 16.987 -3.963 -6.893 1.00 81.69 91 GLY A N 1
ATOM 696 C CA . GLY A 1 91 ? 16.728 -4.192 -5.477 1.00 81.69 91 GLY A CA 1
ATOM 697 C C . GLY A 1 91 ? 17.374 -3.181 -4.529 1.00 81.69 91 GLY A C 1
ATOM 698 O O . GLY A 1 91 ? 17.020 -3.179 -3.350 1.00 81.69 91 GLY A O 1
ATOM 699 N N . ALA A 1 92 ? 18.251 -2.289 -5.007 1.00 88.81 92 ALA A N 1
ATOM 700 C CA . ALA A 1 92 ? 18.923 -1.301 -4.155 1.00 88.81 92 ALA A CA 1
ATOM 701 C C . ALA A 1 92 ? 17.935 -0.341 -3.465 1.00 88.81 92 ALA A C 1
ATOM 703 O O . ALA A 1 92 ? 18.198 0.149 -2.368 1.00 88.81 92 ALA A O 1
ATOM 704 N N . ALA A 1 93 ? 16.771 -0.112 -4.079 1.00 92.88 93 ALA A N 1
ATOM 705 C CA . ALA A 1 93 ? 15.740 0.791 -3.576 1.00 92.88 93 ALA A CA 1
ATOM 706 C C . ALA A 1 93 ? 14.717 0.142 -2.637 1.00 92.88 93 ALA A C 1
ATOM 708 O O . ALA A 1 93 ? 13.913 0.850 -2.030 1.00 92.88 93 ALA A O 1
ATOM 709 N N . VAL A 1 94 ? 14.709 -1.191 -2.518 1.00 91.19 94 VAL A N 1
ATOM 710 C CA . VAL A 1 94 ? 13.653 -1.910 -1.784 1.00 91.19 94 VAL A CA 1
ATOM 711 C C . VAL A 1 94 ? 13.629 -1.494 -0.316 1.00 91.19 94 VAL A C 1
ATOM 713 O O . VAL A 1 94 ? 12.576 -1.132 0.198 1.00 91.19 94 VAL A O 1
ATOM 716 N N . GLU A 1 95 ? 14.784 -1.482 0.343 1.00 91.69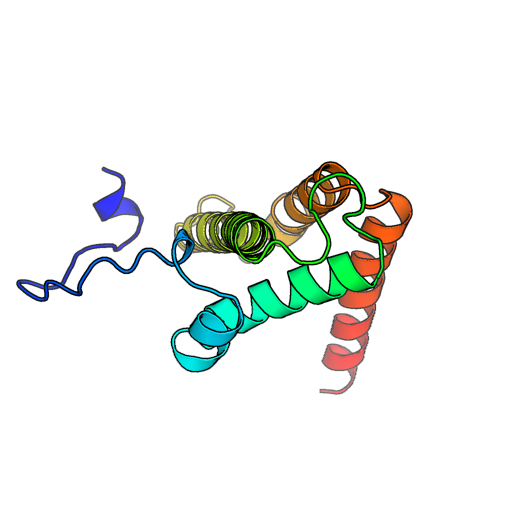 95 GLU A N 1
ATOM 717 C CA . GLU A 1 95 ? 14.899 -1.055 1.741 1.00 91.69 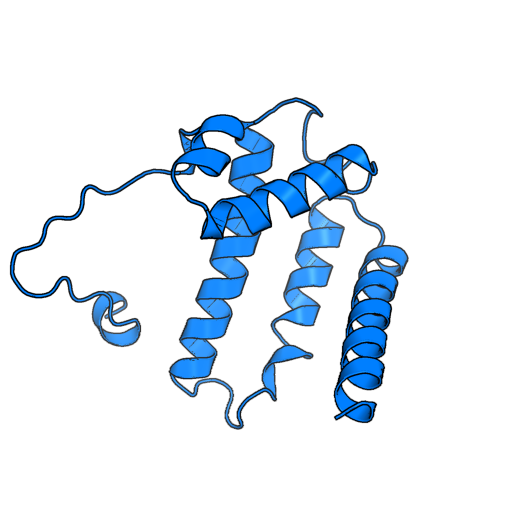95 GLU A CA 1
ATOM 718 C C . GLU A 1 95 ? 14.724 0.467 1.921 1.00 91.69 95 GLU A C 1
ATOM 720 O O . GLU A 1 95 ? 13.800 0.891 2.621 1.00 91.69 95 GLU A O 1
ATOM 725 N N . PRO A 1 96 ? 15.545 1.330 1.287 1.00 93.62 96 PRO A N 1
ATOM 726 C CA . PRO A 1 96 ? 15.505 2.764 1.571 1.00 93.62 96 PRO A CA 1
ATOM 727 C C . PRO A 1 96 ? 14.247 3.472 1.049 1.00 93.62 96 PRO A C 1
ATOM 729 O O . PRO A 1 96 ? 13.930 4.554 1.539 1.00 93.62 96 PRO A O 1
ATOM 732 N N . VAL A 1 97 ? 13.532 2.898 0.072 1.00 95.00 97 VAL A N 1
ATOM 733 C CA . VAL A 1 97 ? 12.334 3.512 -0.520 1.00 95.00 97 VAL A CA 1
ATOM 734 C C . VAL A 1 97 ? 11.084 2.715 -0.169 1.00 95.00 97 VAL A C 1
ATOM 736 O O . VAL A 1 97 ? 10.252 3.209 0.590 1.00 95.00 97 VAL A O 1
ATOM 739 N N . LEU A 1 98 ? 10.926 1.489 -0.680 1.00 94.62 98 LEU A N 1
ATOM 740 C CA . LEU A 1 98 ? 9.661 0.758 -0.535 1.00 94.62 98 LEU A CA 1
ATOM 741 C C . LEU A 1 98 ? 9.359 0.406 0.929 1.00 94.62 98 LEU A C 1
ATOM 743 O O . LEU A 1 98 ? 8.253 0.675 1.407 1.00 94.62 98 LEU A O 1
ATOM 747 N N . ALA A 1 99 ? 10.324 -0.162 1.654 1.00 93.94 99 ALA A N 1
ATOM 748 C CA . ALA A 1 99 ? 10.135 -0.545 3.050 1.00 93.94 99 ALA A CA 1
ATOM 749 C C . ALA A 1 99 ? 9.910 0.689 3.937 1.00 93.94 99 ALA A C 1
ATOM 751 O O . ALA A 1 99 ? 8.959 0.715 4.721 1.00 93.94 99 ALA A O 1
ATOM 752 N N . ALA A 1 100 ? 10.701 1.751 3.751 1.00 94.62 100 ALA A N 1
ATOM 753 C CA . ALA A 1 100 ? 10.522 3.016 4.464 1.00 94.62 100 ALA A CA 1
ATOM 754 C C . ALA A 1 100 ? 9.135 3.640 4.218 1.00 94.62 100 ALA A C 1
ATOM 756 O O . ALA A 1 100 ? 8.438 4.007 5.166 1.00 94.62 100 ALA A O 1
ATOM 757 N N . MET A 1 101 ? 8.685 3.707 2.960 1.00 96.19 101 MET A N 1
ATOM 758 C CA . MET A 1 101 ? 7.348 4.206 2.624 1.00 96.19 101 MET A CA 1
ATOM 759 C C . MET A 1 101 ? 6.236 3.329 3.216 1.00 96.19 101 MET A C 1
ATOM 761 O O . MET A 1 101 ? 5.210 3.855 3.649 1.00 96.19 101 MET A O 1
ATOM 765 N N . THR A 1 102 ? 6.434 2.009 3.267 1.00 95.31 102 THR A N 1
ATOM 766 C CA . THR A 1 102 ? 5.482 1.075 3.886 1.00 95.31 102 THR A CA 1
ATOM 767 C C . THR A 1 102 ? 5.346 1.350 5.386 1.00 95.31 102 THR A C 1
ATOM 769 O O . THR A 1 102 ? 4.227 1.452 5.882 1.00 95.31 102 THR A O 1
ATOM 772 N N . VAL A 1 103 ? 6.458 1.540 6.111 1.00 95.12 103 VAL A N 1
ATOM 773 C CA . VAL A 1 103 ? 6.430 1.903 7.545 1.00 95.12 103 VAL A CA 1
ATOM 774 C C . VAL A 1 103 ? 5.722 3.229 7.758 1.00 95.12 103 VAL A C 1
ATOM 776 O O . VAL A 1 103 ? 4.849 3.314 8.617 1.00 95.12 103 VAL A O 1
ATOM 779 N N . ASN A 1 104 ? 6.063 4.247 6.968 1.00 95.12 104 ASN A N 1
ATOM 780 C CA . ASN A 1 104 ? 5.448 5.566 7.091 1.00 95.12 104 ASN A CA 1
ATOM 781 C C . ASN A 1 104 ? 3.927 5.494 6.911 1.00 95.12 1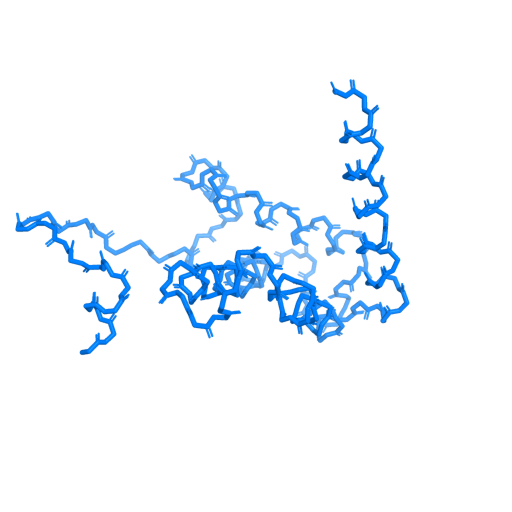04 ASN A C 1
ATOM 783 O O . ASN A 1 104 ? 3.194 6.115 7.677 1.00 95.12 104 ASN A O 1
ATOM 787 N N . LEU A 1 105 ? 3.451 4.700 5.945 1.00 94.88 105 LEU A N 1
ATOM 788 C CA . LEU A 1 105 ? 2.022 4.497 5.725 1.00 94.88 105 LEU A CA 1
ATOM 789 C C . LEU A 1 105 ? 1.366 3.733 6.885 1.00 94.88 105 LEU A C 1
ATOM 791 O O . LEU A 1 105 ? 0.321 4.155 7.366 1.00 94.88 105 LEU A O 1
ATOM 795 N N . LEU A 1 106 ? 1.986 2.659 7.385 1.00 94.06 106 LEU A N 1
ATOM 796 C CA . LEU A 1 106 ? 1.481 1.920 8.551 1.00 94.06 106 LEU A CA 1
ATOM 797 C C . LEU A 1 106 ? 1.335 2.827 9.782 1.00 94.06 106 LEU A C 1
ATOM 799 O O . LEU A 1 106 ? 0.295 2.803 10.438 1.00 94.06 106 LEU A O 1
ATOM 803 N N . VAL A 1 107 ? 2.344 3.655 10.063 1.00 94.12 107 VAL A N 1
ATOM 804 C CA . VAL A 1 107 ? 2.321 4.609 11.181 1.00 94.12 107 VAL A CA 1
ATOM 805 C C . VAL A 1 107 ? 1.246 5.676 10.974 1.00 94.12 107 VAL A C 1
ATOM 807 O O . VAL A 1 107 ? 0.494 5.972 11.899 1.00 94.12 107 VAL A O 1
ATOM 810 N N . ALA A 1 108 ? 1.110 6.214 9.758 1.00 92.88 108 ALA A N 1
ATOM 811 C CA . ALA A 1 108 ? 0.059 7.180 9.435 1.00 92.88 108 ALA A CA 1
ATOM 812 C C . ALA A 1 108 ? -1.360 6.602 9.607 1.00 92.88 108 ALA A C 1
ATOM 814 O O . ALA A 1 108 ? -2.284 7.337 9.949 1.00 92.88 108 ALA A O 1
ATOM 815 N N . LEU A 1 109 ? -1.528 5.291 9.412 1.00 92.44 109 LEU A N 1
ATOM 816 C CA . LEU A 1 109 ? -2.790 4.576 9.624 1.00 92.44 109 LEU A CA 1
ATOM 817 C C . LEU A 1 109 ? -3.072 4.249 11.102 1.00 92.44 109 LEU A C 1
ATOM 819 O O . LEU A 1 109 ? -4.161 3.766 11.409 1.00 92.44 109 LEU A O 1
ATOM 823 N N . GLY A 1 110 ? -2.129 4.512 12.012 1.00 91.44 110 GLY A N 1
ATOM 824 C CA . GLY A 1 110 ? -2.294 4.325 13.457 1.00 91.44 110 GLY A CA 1
ATOM 825 C C . GLY A 1 110 ? -1.466 3.194 14.071 1.00 91.44 110 GLY A C 1
ATOM 826 O O . GLY A 1 110 ? -1.608 2.926 15.265 1.00 91.44 110 GLY A O 1
ATOM 827 N N . ASP A 1 111 ? -0.600 2.534 13.299 1.00 93.81 111 ASP A N 1
ATOM 828 C CA . ASP A 1 111 ? 0.299 1.515 13.843 1.00 93.81 111 ASP A CA 1
ATOM 829 C C . ASP A 1 111 ? 1.463 2.156 14.615 1.00 93.81 111 ASP A C 1
ATOM 831 O O . ASP A 1 111 ? 1.837 3.305 14.376 1.00 93.81 111 ASP A O 1
ATOM 835 N N . SER A 1 112 ? 2.084 1.407 15.531 1.00 92.94 112 SER A N 1
ATOM 836 C CA . SER A 1 112 ? 3.263 1.917 16.242 1.00 92.94 112 SER A CA 1
ATOM 837 C C . SER A 1 112 ? 4.527 1.753 15.383 1.00 92.94 112 SER A C 1
ATOM 839 O O . SER A 1 112 ? 4.689 0.707 14.737 1.00 92.94 112 SER A O 1
ATOM 841 N N . PRO A 1 113 ? 5.464 2.723 15.393 1.00 90.94 113 PRO A N 1
ATOM 842 C CA . PRO A 1 113 ? 6.734 2.604 14.674 1.00 90.94 113 PRO A CA 1
ATOM 843 C C . PRO A 1 113 ? 7.501 1.322 15.023 1.00 90.94 113 PRO A C 1
ATOM 845 O O . PRO A 1 113 ? 8.045 0.655 14.144 1.00 90.94 113 PRO A O 1
ATOM 848 N N . GLU A 1 114 ? 7.497 0.929 16.296 1.00 92.31 114 GLU A N 1
ATOM 849 C CA . GLU A 1 114 ? 8.187 -0.259 16.801 1.00 92.31 114 GLU A CA 1
ATOM 850 C C . GLU A 1 114 ? 7.559 -1.536 16.235 1.00 92.31 114 GLU A C 1
ATOM 852 O O . GLU A 1 114 ? 8.265 -2.420 15.749 1.00 92.31 114 GLU A O 1
ATOM 857 N N . ARG A 1 115 ? 6.222 -1.634 16.241 1.00 91.19 115 ARG A N 1
ATOM 858 C CA . ARG A 1 115 ? 5.496 -2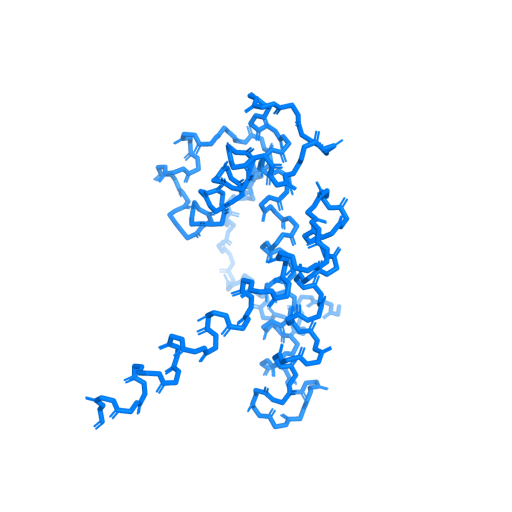.794 15.698 1.00 91.19 115 ARG A CA 1
ATOM 859 C C . ARG A 1 115 ? 5.644 -2.903 14.182 1.00 91.19 115 ARG A C 1
ATOM 861 O O . ARG A 1 115 ? 5.810 -4.016 13.664 1.00 91.19 115 ARG A O 1
ATOM 868 N N . ALA A 1 116 ? 5.620 -1.774 13.475 1.00 91.19 116 ALA A N 1
ATOM 869 C CA . ALA A 1 116 ? 5.843 -1.715 12.035 1.00 91.19 116 ALA A CA 1
ATOM 870 C C . ALA A 1 116 ? 7.261 -2.194 11.674 1.00 91.19 116 ALA A C 1
ATOM 872 O O . ALA A 1 116 ? 7.418 -3.094 10.847 1.00 91.19 116 ALA A O 1
ATOM 873 N N . GLN A 1 117 ? 8.288 -1.693 12.366 1.00 90.38 117 GLN A N 1
ATOM 874 C CA . GLN A 1 117 ? 9.675 -2.125 12.160 1.00 90.38 117 GLN A CA 1
ATOM 875 C C . GLN A 1 117 ? 9.895 -3.601 12.517 1.00 90.38 117 GLN A C 1
ATOM 877 O O . GLN A 1 117 ? 10.578 -4.315 11.782 1.00 90.38 117 GLN A O 1
ATOM 882 N N . CYS A 1 118 ? 9.302 -4.091 13.609 1.00 89.94 118 CYS A N 1
ATOM 883 C CA . CYS A 1 118 ? 9.365 -5.510 13.966 1.00 89.94 118 CYS A CA 1
ATOM 884 C C . CYS A 1 118 ? 8.756 -6.405 12.878 1.00 89.94 118 CYS A C 1
ATOM 886 O O . CYS A 1 118 ? 9.314 -7.458 12.577 1.00 89.94 118 CYS A O 1
ATOM 888 N N . SER A 1 119 ? 7.655 -5.972 12.253 1.00 86.19 119 SER A N 1
ATOM 889 C CA . SER A 1 119 ? 7.019 -6.714 11.154 1.00 86.19 119 SER A CA 1
ATOM 890 C C . SER A 1 119 ? 7.958 -6.849 9.947 1.00 86.19 119 SER A C 1
ATOM 892 O O . SER A 1 119 ? 8.087 -7.942 9.403 1.00 86.19 119 SER A O 1
ATOM 894 N N . LEU A 1 120 ? 8.668 -5.775 9.576 1.00 85.38 120 LEU A N 1
ATOM 895 C CA . LEU A 1 120 ? 9.658 -5.812 8.491 1.00 85.38 120 LEU A CA 1
ATOM 896 C C . LEU A 1 120 ? 10.849 -6.720 8.808 1.00 85.38 120 LEU A C 1
ATOM 898 O O . LEU A 1 120 ? 11.251 -7.536 7.984 1.00 85.38 120 LEU A O 1
ATOM 902 N N . ARG A 1 121 ? 11.400 -6.631 10.023 1.00 86.31 121 ARG A N 1
ATOM 903 C CA . ARG A 1 121 ? 12.537 -7.479 10.422 1.00 86.31 121 ARG A CA 1
ATOM 904 C C . ARG A 1 121 ? 12.168 -8.963 10.448 1.00 86.31 121 ARG A C 1
ATOM 906 O O . ARG A 1 121 ? 12.984 -9.805 10.068 1.00 86.31 121 ARG A O 1
ATOM 913 N N . ALA A 1 122 ? 10.953 -9.289 10.892 1.00 83.94 122 ALA A N 1
ATOM 914 C CA . ALA A 1 122 ? 10.451 -10.659 10.885 1.00 83.94 122 ALA A CA 1
ATOM 915 C C . ALA A 1 122 ? 10.349 -11.211 9.453 1.00 83.94 122 ALA A C 1
ATOM 917 O O . ALA A 1 122 ? 10.770 -12.339 9.199 1.00 83.94 122 ALA A O 1
ATOM 918 N N . GLU A 1 123 ? 9.874 -10.395 8.512 1.00 80.12 123 GLU A N 1
ATOM 919 C CA . GLU A 1 123 ? 9.790 -10.742 7.091 1.00 80.12 123 GLU A CA 1
ATOM 920 C C . GLU A 1 123 ? 11.174 -11.005 6.475 1.00 80.12 123 GLU A C 1
ATOM 922 O O . GLU A 1 123 ? 11.394 -12.055 5.865 1.00 80.12 123 GLU A O 1
ATOM 927 N N . GLN A 1 124 ? 12.147 -10.135 6.753 1.00 75.75 124 GLN A N 1
ATOM 928 C CA . GLN A 1 124 ? 13.527 -10.306 6.295 1.00 75.75 124 GLN A CA 1
ATOM 929 C C . GLN A 1 124 ? 14.174 -11.577 6.872 1.00 75.75 124 GLN A C 1
ATOM 931 O O . GLN A 1 124 ? 14.910 -12.293 6.191 1.00 75.75 124 GLN A O 1
ATOM 936 N N . THR A 1 125 ? 13.860 -11.905 8.129 1.00 73.88 125 THR A N 1
ATOM 937 C CA . THR A 1 125 ? 14.320 -13.143 8.779 1.00 73.88 125 THR A CA 1
ATOM 938 C C . THR A 1 125 ? 13.710 -14.379 8.113 1.00 73.88 125 THR A C 1
ATOM 940 O O . THR A 1 125 ? 14.398 -15.382 7.904 1.00 73.88 125 THR A O 1
ATOM 943 N N . GLN A 1 126 ? 12.437 -14.307 7.722 1.00 70.56 126 GLN A N 1
ATOM 944 C CA . GLN A 1 126 ? 11.758 -15.382 7.003 1.00 70.56 126 GLN A CA 1
ATOM 945 C C . GLN A 1 126 ? 12.343 -15.588 5.594 1.00 70.56 126 GLN A C 1
ATOM 947 O O . GLN A 1 126 ? 12.588 -16.723 5.192 1.00 70.56 126 GLN A O 1
ATOM 952 N N . LYS A 1 127 ? 12.661 -14.510 4.867 1.00 68.44 127 LYS A N 1
ATOM 953 C CA . LYS A 1 127 ? 13.368 -14.592 3.575 1.00 68.44 127 LYS A CA 1
ATOM 954 C C . LYS A 1 127 ? 14.753 -15.225 3.708 1.00 68.44 127 LYS A C 1
ATOM 956 O O . LYS A 1 127 ? 15.098 -16.110 2.930 1.00 68.44 127 LYS A O 1
ATOM 961 N N . ASN A 1 128 ? 15.522 -14.822 4.719 1.00 69.56 128 ASN A N 1
ATOM 962 C CA . ASN A 1 128 ? 16.868 -15.349 4.953 1.00 69.56 128 ASN A CA 1
ATOM 963 C C . ASN A 1 128 ? 16.870 -16.825 5.364 1.00 69.56 128 ASN A C 1
ATOM 965 O O . ASN A 1 128 ? 17.782 -17.561 4.998 1.00 69.56 128 ASN A O 1
ATOM 969 N N . THR A 1 129 ? 15.869 -17.273 6.122 1.00 68.31 129 THR A N 1
ATOM 970 C CA . THR A 1 129 ? 15.738 -18.691 6.493 1.00 68.31 129 THR A CA 1
ATOM 971 C C . THR A 1 129 ? 15.321 -19.551 5.305 1.00 68.31 129 THR A C 1
ATOM 973 O O . THR A 1 129 ? 15.864 -20.641 5.138 1.00 68.31 129 THR A O 1
ATOM 976 N N . LEU A 1 130 ? 14.435 -19.048 4.440 1.00 65.75 130 LEU A N 1
ATOM 977 C CA . LEU A 1 130 ? 14.003 -19.756 3.235 1.00 65.75 130 LEU A CA 1
ATOM 978 C C . LEU A 1 130 ? 15.114 -19.837 2.173 1.00 65.75 130 LEU A C 1
ATOM 980 O O . LEU A 1 130 ? 15.332 -20.900 1.605 1.00 65.75 130 LEU A O 1
ATOM 984 N N . GLY A 1 131 ? 15.869 -18.754 1.959 1.00 59.22 131 GLY A N 1
ATOM 985 C CA . GLY A 1 131 ? 16.990 -18.717 1.008 1.00 59.22 131 GLY A CA 1
ATOM 986 C C . GLY A 1 131 ? 18.227 -19.516 1.436 1.00 59.22 131 GLY A C 1
ATOM 987 O O . GLY A 1 131 ? 19.121 -19.727 0.628 1.00 59.22 131 GLY A O 1
ATOM 988 N N . ARG A 1 132 ? 18.294 -19.970 2.695 1.00 54.25 132 ARG A N 1
ATOM 989 C CA . ARG A 1 132 ? 19.366 -20.848 3.203 1.00 54.25 132 ARG A CA 1
ATOM 990 C C . ARG A 1 132 ? 19.008 -22.338 3.141 1.00 54.25 132 ARG A C 1
ATOM 992 O O . ARG A 1 132 ? 19.846 -23.166 3.486 1.00 54.25 132 ARG A O 1
ATOM 999 N N . ALA A 1 133 ? 17.768 -22.663 2.772 1.00 54.00 133 ALA A N 1
ATOM 1000 C CA . ALA A 1 133 ? 17.239 -24.024 2.671 1.00 54.00 133 ALA A CA 1
ATOM 1001 C C . ALA A 1 133 ? 17.192 -24.558 1.221 1.00 54.00 133 ALA A C 1
ATOM 1003 O O . ALA A 1 133 ? 16.725 -25.675 1.003 1.00 54.00 133 ALA A O 1
ATOM 1004 N N . THR A 1 134 ? 17.677 -23.774 0.254 1.00 44.53 134 THR A N 1
ATOM 1005 C CA . THR A 1 134 ? 17.804 -24.095 -1.179 1.00 44.53 134 THR A CA 1
ATOM 1006 C C . THR A 1 134 ? 19.251 -23.958 -1.614 1.00 44.53 134 THR A C 1
ATOM 1008 O O . THR A 1 134 ? 19.707 -24.801 -2.411 1.00 44.53 134 THR A O 1
#

Sequence (134 aa):
MYRLMFGSTSAHGINVPARDVLTLKVAEIEHQHPSFAHVVRAVHRCLLAGRFATALGADDDTAIVATAAQFWSQIHGFVMLELAGFYGDRGAAVEPVLAAMTVNLLVALGDSPERAQCSLRAEQTQKNTLGRAT

Foldseek 3Di:
DVCVLQVVPPPPPPPDPDDDQLPDFLVRCVPPPVPLNVLLVVLLVCVVVCQLVPQDDNPPRNSSSVLSVVLVCLVSVVVSCLVSCVQPDRPPCCVVPSLVVQLVSSVVSRHDSVVSVVVVVVVVVVVVVVVVVD

InterPro domains:
  IPR025996 HTH-type transcriptional regulator MT1864/Rv1816-like, C-terminal domain [PF13305] (2-101)
  IPR036271 Tetracyclin repressor-like, C-terminal domain superfamily [SSF48498] (1-105)

Mean predicted aligned error: 8.21 Å

pLDDT: mean 81.7, std 15.66, range [44.53, 96.19]

Organism: Mycobacterium tuberculosis (NCBI:txid1773)

Radius of gyration: 17.09 Å; Cα contacts (8 Å, |Δi|>4): 95; chains: 1; bounding box: 38×36×48 Å